Protein AF-A0AA37WNR5-F1 (afdb_monomer)

Structure (mmCIF, N/CA/C/O backbone):
data_AF-A0AA37WNR5-F1
#
_entry.id   AF-A0AA37WNR5-F1
#
loop_
_atom_site.group_PDB
_atom_site.id
_atom_site.type_symbol
_atom_site.label_atom_id
_atom_site.label_alt_id
_atom_site.label_comp_id
_atom_site.label_asym_id
_atom_site.label_entity_id
_atom_site.label_seq_id
_atom_site.pdbx_PDB_ins_code
_atom_site.Cartn_x
_atom_site.Cartn_y
_atom_site.Cartn_z
_atom_site.occupancy
_atom_site.B_iso_or_equiv
_atom_site.auth_seq_id
_atom_site.auth_comp_id
_atom_site.auth_asym_id
_atom_site.auth_atom_id
_atom_site.pdbx_PDB_model_num
ATOM 1 N N . MET A 1 1 ? -5.270 -17.030 7.883 1.00 49.75 1 MET A N 1
ATOM 2 C CA . MET A 1 1 ? -5.744 -15.639 8.044 1.00 49.75 1 MET A CA 1
ATOM 3 C C . MET A 1 1 ? -5.859 -15.057 6.642 1.00 49.75 1 MET A C 1
ATOM 5 O O . MET A 1 1 ? -4.855 -15.021 5.953 1.00 49.75 1 MET A O 1
ATOM 9 N N . ASN A 1 2 ? -7.065 -14.769 6.142 1.00 77.75 2 ASN A N 1
ATOM 10 C CA . ASN A 1 2 ? -7.216 -14.210 4.793 1.00 77.75 2 ASN A CA 1
ATOM 11 C C . ASN A 1 2 ? -6.832 -12.725 4.868 1.00 77.75 2 ASN A C 1
ATOM 13 O O . ASN A 1 2 ? -7.559 -11.963 5.503 1.00 77.75 2 ASN A O 1
ATOM 17 N N . TYR A 1 3 ? -5.685 -12.338 4.306 1.00 79.56 3 TYR A N 1
ATOM 18 C CA . TYR A 1 3 ? -5.166 -10.967 4.391 1.00 79.56 3 TYR A CA 1
ATOM 19 C C . TYR A 1 3 ? -6.186 -9.942 3.871 1.00 79.56 3 TYR A C 1
ATOM 21 O O . TYR A 1 3 ? -6.361 -8.896 4.484 1.00 79.56 3 TYR A O 1
ATOM 29 N N . LEU A 1 4 ? -6.991 -10.299 2.862 1.00 81.75 4 LEU A N 1
ATOM 30 C CA . LEU A 1 4 ? -8.088 -9.463 2.359 1.00 81.75 4 LEU A CA 1
ATOM 31 C C . LEU A 1 4 ? -9.137 -9.149 3.433 1.00 81.75 4 LEU A C 1
ATOM 33 O O . LEU A 1 4 ? -9.729 -8.075 3.431 1.00 81.75 4 LEU A O 1
ATOM 37 N N . LYS A 1 5 ? -9.382 -10.074 4.370 1.00 86.94 5 LYS A N 1
ATOM 38 C CA . LYS A 1 5 ? -10.294 -9.840 5.498 1.00 86.94 5 LYS A CA 1
ATOM 39 C C . LYS A 1 5 ? -9.685 -8.874 6.517 1.00 86.94 5 LYS A C 1
ATOM 41 O O . LYS A 1 5 ? -10.428 -8.108 7.119 1.00 86.94 5 LYS A O 1
ATOM 46 N N . ALA A 1 6 ? -8.367 -8.931 6.719 1.00 88.38 6 ALA A N 1
ATOM 47 C CA . ALA A 1 6 ? -7.664 -7.991 7.585 1.00 88.38 6 ALA A CA 1
ATOM 48 C C . ALA A 1 6 ? -7.680 -6.589 6.964 1.00 88.38 6 ALA A C 1
ATOM 50 O O . ALA A 1 6 ? -8.196 -5.678 7.594 1.00 88.38 6 ALA A O 1
ATOM 51 N N . LEU A 1 7 ? -7.259 -6.448 5.705 1.00 89.81 7 LEU A N 1
ATOM 52 C CA . LEU A 1 7 ? -7.259 -5.175 4.974 1.00 89.81 7 LEU A CA 1
ATOM 53 C C . LEU A 1 7 ? -8.644 -4.507 4.960 1.00 89.81 7 LEU A C 1
ATOM 55 O O . LEU A 1 7 ? -8.772 -3.346 5.339 1.00 89.81 7 LEU A O 1
ATOM 59 N N . ARG A 1 8 ? -9.707 -5.267 4.656 1.00 91.06 8 ARG A N 1
ATOM 60 C CA . ARG A 1 8 ? -11.085 -4.743 4.659 1.00 91.06 8 ARG A CA 1
ATOM 61 C C . ARG A 1 8 ? -11.568 -4.237 6.017 1.00 91.06 8 ARG A C 1
ATOM 63 O O . ARG A 1 8 ? -12.465 -3.409 6.047 1.00 91.06 8 ARG A O 1
ATOM 70 N N . LYS A 1 9 ? -11.032 -4.740 7.136 1.00 92.19 9 LYS A N 1
ATOM 71 C CA . LYS A 1 9 ? -11.396 -4.249 8.478 1.00 92.19 9 LYS A CA 1
ATOM 72 C C . LYS A 1 9 ? -10.897 -2.817 8.710 1.00 92.19 9 LYS A C 1
ATOM 74 O O . LYS A 1 9 ? -11.458 -2.114 9.540 1.00 92.19 9 LYS A O 1
ATOM 79 N N . HIS A 1 10 ? -9.855 -2.420 7.987 1.00 91.19 10 HIS A N 1
ATOM 80 C CA . HIS A 1 10 ? -9.240 -1.099 8.055 1.00 91.19 10 HIS A CA 1
ATOM 81 C C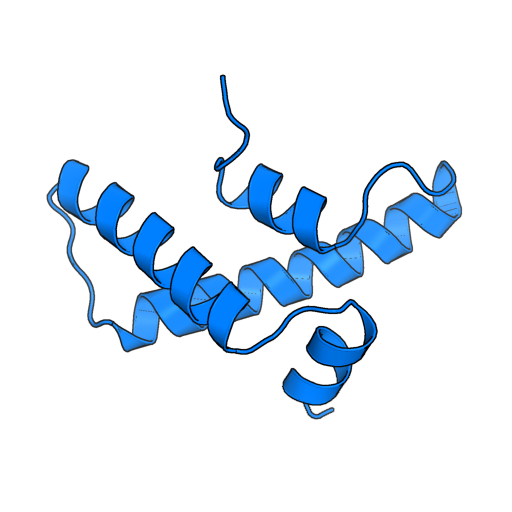 . HIS A 1 10 ? -9.543 -0.283 6.783 1.00 91.19 10 HIS A C 1
ATOM 83 O O . HIS A 1 10 ? -8.739 0.547 6.374 1.00 91.19 10 HIS A O 1
ATOM 89 N N . ASP A 1 11 ? -10.679 -0.566 6.129 1.00 92.38 11 ASP A N 1
ATOM 90 C CA . ASP A 1 11 ? -11.172 0.109 4.920 1.00 92.38 11 ASP A CA 1
ATOM 91 C C . ASP A 1 11 ? -10.210 0.107 3.717 1.00 92.38 11 ASP A C 1
ATOM 93 O O . ASP A 1 11 ? -10.378 0.891 2.782 1.00 92.38 11 ASP A O 1
ATOM 97 N N . ILE A 1 12 ? -9.236 -0.810 3.689 1.00 93.12 12 ILE A N 1
ATOM 98 C CA . ILE A 1 12 ? -8.358 -1.018 2.533 1.00 93.12 12 ILE A CA 1
ATOM 99 C C . ILE A 1 12 ? -9.015 -1.990 1.552 1.00 93.12 12 ILE A C 1
ATOM 101 O O . ILE A 1 12 ? -9.274 -3.162 1.852 1.00 93.12 12 ILE A O 1
ATOM 105 N N . THR A 1 13 ? -9.284 -1.480 0.355 1.00 93.75 13 THR A N 1
ATOM 106 C CA . THR A 1 13 ? -9.896 -2.191 -0.766 1.00 93.75 13 THR A CA 1
ATOM 107 C C . THR A 1 13 ? -8.842 -2.688 -1.756 1.00 93.75 13 THR A C 1
ATOM 109 O O . THR A 1 13 ? -7.679 -2.293 -1.716 1.00 93.75 13 THR A O 1
ATOM 112 N N . ASN A 1 14 ? -9.245 -3.555 -2.690 1.00 91.88 14 ASN A N 1
ATOM 113 C CA . ASN A 1 14 ? -8.358 -3.945 -3.790 1.00 91.88 14 ASN A CA 1
ATOM 114 C C . ASN A 1 14 ? -8.006 -2.757 -4.698 1.00 91.88 14 ASN A C 1
ATOM 116 O O . ASN A 1 14 ? 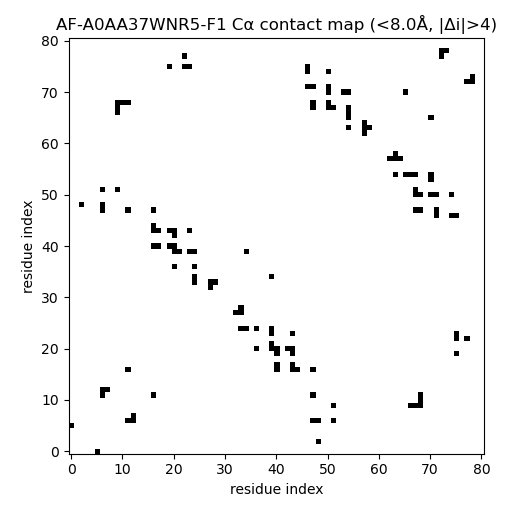-6.922 -2.755 -5.274 1.00 91.88 14 ASN A O 1
ATOM 120 N N . ASP A 1 15 ? -8.895 -1.769 -4.820 1.00 94.06 15 ASP A N 1
ATOM 121 C CA . ASP A 1 15 ? -8.640 -0.575 -5.626 1.00 94.06 15 ASP A CA 1
ATOM 122 C C . ASP A 1 15 ? -7.557 0.294 -4.979 1.00 94.06 15 ASP A C 1
ATOM 124 O O . ASP A 1 15 ? -6.664 0.757 -5.685 1.00 94.06 15 ASP A O 1
ATOM 128 N N . ASP A 1 16 ? -7.552 0.404 -3.643 1.00 93.31 16 ASP A N 1
ATOM 129 C CA . ASP A 1 16 ? -6.468 1.059 -2.898 1.00 93.31 16 ASP A CA 1
ATOM 130 C C . ASP A 1 16 ? -5.127 0.338 -3.143 1.00 93.31 16 ASP A C 1
ATOM 132 O O . ASP A 1 16 ? -4.142 0.962 -3.524 1.00 93.31 16 ASP A O 1
ATOM 136 N N . ILE A 1 17 ? -5.089 -0.997 -3.027 1.00 94.62 17 ILE A N 1
ATOM 137 C CA . ILE A 1 17 ? -3.868 -1.785 -3.289 1.00 94.62 17 ILE A CA 1
ATOM 138 C C . ILE A 1 17 ? -3.376 -1.612 -4.731 1.00 94.62 17 ILE A C 1
ATOM 140 O O . ILE A 1 17 ? -2.174 -1.481 -4.967 1.00 94.62 17 ILE A O 1
ATOM 144 N N . ASN A 1 18 ? -4.285 -1.604 -5.706 1.00 94.56 18 ASN A N 1
ATOM 145 C CA . ASN A 1 18 ? -3.930 -1.381 -7.104 1.00 94.56 18 ASN A CA 1
ATOM 146 C C . ASN A 1 18 ? -3.381 0.032 -7.327 1.00 94.56 18 ASN A C 1
ATOM 148 O O . ASN A 1 18 ? -2.405 0.193 -8.059 1.00 94.56 18 ASN A O 1
ATOM 152 N N . HIS A 1 19 ? -3.970 1.038 -6.682 1.00 94.06 19 HIS A N 1
ATOM 153 C CA . HIS A 1 19 ? -3.479 2.410 -6.713 1.00 94.06 19 HIS A CA 1
ATOM 154 C C . HIS A 1 19 ? -2.061 2.514 -6.126 1.00 94.06 19 HIS A C 1
ATOM 156 O O . HIS A 1 19 ? -1.148 3.004 -6.792 1.00 94.06 19 HIS A O 1
ATOM 162 N N . TYR A 1 20 ? -1.834 1.943 -4.943 1.00 94.50 20 TYR A N 1
ATOM 163 C CA . TYR A 1 20 ? -0.521 1.878 -4.297 1.00 94.50 20 TYR A CA 1
ATOM 164 C C . TYR A 1 20 ? 0.528 1.159 -5.156 1.00 94.50 20 TYR A C 1
ATOM 166 O O . TYR A 1 20 ? 1.647 1.647 -5.326 1.00 94.50 20 TYR A O 1
ATOM 174 N N . ALA A 1 21 ? 0.165 0.031 -5.770 1.00 94.75 21 ALA A N 1
ATOM 175 C CA . ALA A 1 21 ? 1.039 -0.689 -6.691 1.00 94.75 21 ALA A CA 1
ATOM 176 C C . ALA A 1 21 ? 1.412 0.162 -7.918 1.00 94.75 21 ALA A C 1
ATOM 178 O O . ALA A 1 21 ? 2.566 0.148 -8.351 1.00 94.75 21 ALA A O 1
ATOM 179 N N . GLN A 1 22 ? 0.466 0.935 -8.464 1.00 94.38 22 GLN A N 1
ATOM 180 C CA . GLN A 1 22 ? 0.740 1.857 -9.569 1.00 94.38 22 GLN A CA 1
ATOM 181 C C . GLN A 1 22 ? 1.697 2.979 -9.161 1.00 94.38 22 GLN A C 1
ATOM 183 O O . GLN A 1 22 ? 2.607 3.288 -9.928 1.00 94.38 22 GLN A O 1
ATOM 188 N N . LEU A 1 23 ? 1.546 3.554 -7.966 1.00 92.44 23 LEU A N 1
ATOM 189 C CA . LEU A 1 23 ? 2.469 4.572 -7.456 1.00 92.44 23 LEU A CA 1
ATOM 190 C C . LEU A 1 23 ? 3.893 4.023 -7.309 1.00 92.44 23 LEU A C 1
ATOM 192 O O . LEU A 1 23 ? 4.852 4.653 -7.759 1.00 92.44 23 LEU A O 1
ATOM 196 N N . LEU A 1 24 ? 4.036 2.825 -6.734 1.00 92.50 24 LEU A N 1
ATOM 197 C CA . LEU A 1 24 ? 5.329 2.145 -6.604 1.00 92.50 24 LEU A CA 1
ATOM 198 C C . LEU A 1 24 ? 5.967 1.881 -7.972 1.00 92.50 24 LEU A C 1
ATOM 200 O O . LEU A 1 24 ? 7.157 2.141 -8.160 1.00 92.50 24 LEU A O 1
ATOM 204 N N . LYS A 1 25 ? 5.169 1.427 -8.943 1.00 93.38 25 LYS A N 1
ATOM 205 C CA . LYS A 1 25 ? 5.617 1.216 -10.322 1.00 93.38 25 LYS A CA 1
ATOM 206 C C . LYS A 1 25 ? 6.093 2.512 -10.972 1.00 93.38 25 LYS A C 1
ATOM 208 O O . LYS A 1 25 ? 7.222 2.567 -11.445 1.00 93.38 25 LYS A O 1
ATOM 213 N N . GLN A 1 26 ? 5.291 3.577 -10.924 1.00 91.06 26 GLN A N 1
ATOM 214 C CA . GLN A 1 26 ? 5.654 4.883 -11.489 1.00 91.06 26 GLN A CA 1
ATOM 215 C C . GLN A 1 26 ? 6.956 5.436 -10.894 1.00 91.06 26 GLN A C 1
ATOM 217 O O . GLN A 1 26 ? 7.722 6.106 -11.586 1.00 91.06 26 GLN A O 1
ATOM 222 N N . ARG A 1 27 ? 7.224 5.171 -9.610 1.00 87.50 27 ARG A N 1
ATOM 223 C CA . ARG A 1 27 ? 8.482 5.558 -8.955 1.00 87.50 27 ARG A CA 1
ATOM 224 C C . ARG A 1 27 ? 9.658 4.717 -9.436 1.00 87.50 27 ARG A C 1
ATOM 226 O O . ARG A 1 27 ? 10.706 5.276 -9.739 1.00 87.50 27 ARG A O 1
ATOM 233 N N . ALA A 1 28 ? 9.485 3.403 -9.528 1.00 89.88 28 ALA A N 1
ATOM 234 C CA . ALA A 1 28 ? 10.518 2.501 -10.024 1.00 89.88 28 ALA A CA 1
ATOM 235 C C . ALA A 1 28 ? 10.874 2.796 -11.497 1.00 89.88 28 ALA A C 1
ATOM 237 O O . ALA A 1 28 ? 12.047 2.860 -11.860 1.00 89.88 28 ALA A O 1
ATOM 238 N N . ASP A 1 29 ? 9.878 3.127 -12.321 1.00 88.12 29 ASP A N 1
ATOM 239 C CA . ASP A 1 29 ? 10.096 3.514 -13.716 1.00 88.12 29 ASP A CA 1
ATOM 240 C C . ASP A 1 29 ? 10.972 4.782 -13.834 1.00 88.12 29 ASP A C 1
ATOM 242 O O . ASP A 1 29 ? 11.791 4.883 -14.749 1.00 88.12 29 ASP A O 1
ATOM 246 N N . LYS A 1 30 ? 10.895 5.724 -12.876 1.00 87.44 30 LYS A N 1
ATOM 247 C CA . LYS A 1 30 ? 11.783 6.907 -12.826 1.00 87.44 30 LYS A CA 1
ATOM 248 C C . LYS A 1 30 ? 13.240 6.563 -12.508 1.00 87.44 30 LYS A C 1
ATOM 250 O O . LYS A 1 30 ? 14.127 7.332 -12.868 1.00 87.44 30 LYS A O 1
ATOM 255 N N . THR A 1 31 ? 13.502 5.448 -11.827 1.00 85.62 31 THR A N 1
ATOM 256 C CA . THR A 1 31 ? 14.864 5.012 -11.473 1.00 85.62 31 THR A CA 1
ATOM 257 C C . THR A 1 31 ? 15.474 4.074 -12.516 1.00 85.62 31 THR A C 1
ATOM 259 O O . THR A 1 31 ? 16.637 3.696 -12.389 1.00 85.62 31 THR A O 1
ATOM 262 N N . GLY A 1 32 ? 14.717 3.725 -13.565 1.00 84.88 32 GLY A N 1
ATOM 263 C CA . GLY A 1 32 ? 15.150 2.820 -14.631 1.00 84.88 32 GLY A CA 1
ATOM 264 C C . GLY A 1 32 ? 15.039 1.335 -14.277 1.00 84.88 32 GLY A C 1
ATOM 265 O O . GLY A 1 32 ? 15.474 0.495 -15.064 1.00 84.88 32 GLY A O 1
ATOM 266 N N . TYR A 1 33 ? 14.448 0.999 -13.126 1.00 79.12 33 TYR A N 1
ATOM 267 C CA . TYR A 1 33 ? 14.200 -0.378 -12.705 1.00 79.12 33 TYR A CA 1
ATOM 268 C C . TYR A 1 33 ? 12.716 -0.705 -12.854 1.00 79.12 33 TYR A C 1
ATOM 270 O O . TYR A 1 33 ? 11.876 -0.117 -12.182 1.00 79.12 33 TYR A O 1
ATOM 278 N N . SER A 1 34 ? 12.390 -1.677 -13.705 1.00 84.62 34 SER A N 1
ATOM 279 C CA . SER A 1 34 ? 11.013 -2.136 -13.892 1.00 84.62 34 SER A CA 1
ATOM 280 C C . SER A 1 34 ? 10.891 -3.612 -13.523 1.00 84.62 34 SER A C 1
ATOM 282 O O . SER A 1 34 ? 11.708 -4.443 -13.927 1.00 84.62 34 SER A O 1
ATOM 284 N N . HIS A 1 35 ? 9.871 -3.932 -12.735 1.00 90.44 35 HIS A N 1
ATOM 285 C CA . HIS A 1 35 ? 9.524 -5.288 -12.325 1.00 90.44 35 HIS A CA 1
ATOM 286 C C . HIS A 1 35 ? 8.156 -5.689 -12.901 1.00 90.44 35 HIS A C 1
ATOM 288 O O . HIS A 1 35 ? 7.386 -4.833 -13.336 1.00 90.44 35 HIS A O 1
ATOM 294 N N . PRO A 1 36 ? 7.810 -6.988 -12.921 1.00 92.88 36 PRO A N 1
ATOM 295 C CA . PRO A 1 36 ? 6.459 -7.416 -13.273 1.00 92.88 36 PRO A CA 1
ATOM 296 C C . PRO A 1 36 ? 5.401 -6.808 -12.341 1.00 92.88 36 PRO A C 1
ATOM 298 O O . PRO A 1 36 ? 5.635 -6.689 -11.139 1.00 92.88 36 PRO A O 1
ATOM 301 N N . ASP A 1 37 ? 4.203 -6.526 -12.860 1.00 90.12 37 ASP A N 1
ATOM 302 C CA . ASP A 1 37 ? 3.107 -5.902 -12.092 1.00 90.12 37 ASP A CA 1
ATOM 303 C C . ASP A 1 37 ? 2.763 -6.655 -10.792 1.00 90.12 37 ASP A C 1
ATOM 305 O O . ASP A 1 37 ? 2.470 -6.043 -9.764 1.00 90.12 37 ASP A O 1
ATOM 309 N N . GLY A 1 38 ? 2.871 -7.989 -10.803 1.00 92.75 38 GLY A N 1
ATOM 310 C CA . GLY A 1 38 ? 2.639 -8.822 -9.619 1.00 92.75 38 GLY A CA 1
ATOM 311 C C . GLY A 1 38 ? 3.609 -8.553 -8.460 1.00 92.75 38 GLY A C 1
ATOM 312 O O . GLY A 1 38 ? 3.237 -8.751 -7.303 1.00 92.75 38 GLY A O 1
ATOM 313 N N . VAL A 1 39 ? 4.819 -8.055 -8.742 1.00 94.44 39 VAL A N 1
ATOM 314 C CA . VAL A 1 39 ? 5.787 -7.655 -7.709 1.00 94.44 39 VAL A CA 1
ATOM 315 C C . VAL A 1 39 ? 5.289 -6.406 -6.989 1.00 94.44 39 VAL A C 1
ATOM 317 O O . VAL A 1 39 ? 5.212 -6.407 -5.765 1.00 94.44 39 VAL A O 1
ATOM 320 N N . TYR A 1 40 ? 4.866 -5.374 -7.723 1.00 94.88 40 TYR A N 1
ATOM 321 C CA . TYR A 1 40 ? 4.351 -4.140 -7.119 1.00 94.88 40 TYR A CA 1
ATOM 322 C C . TYR A 1 40 ? 3.059 -4.365 -6.334 1.00 94.88 40 TYR A C 1
ATOM 324 O O . TYR A 1 40 ? 2.890 -3.784 -5.266 1.00 94.88 40 TYR A O 1
ATOM 332 N N . HIS A 1 41 ? 2.173 -5.243 -6.817 1.00 94.69 41 HIS A N 1
ATOM 333 C CA . HIS A 1 41 ? 0.967 -5.615 -6.076 1.00 94.69 41 HIS A CA 1
ATOM 334 C C . HIS A 1 41 ? 1.307 -6.327 -4.760 1.00 94.69 41 HIS A C 1
ATOM 336 O O . HIS A 1 41 ? 0.743 -5.996 -3.722 1.00 94.69 41 HIS A O 1
ATOM 342 N N . THR A 1 42 ? 2.259 -7.265 -4.783 1.00 95.00 42 THR A N 1
ATOM 343 C CA . THR A 1 42 ? 2.727 -7.950 -3.565 1.00 95.00 42 THR A CA 1
ATOM 344 C C . THR A 1 42 ? 3.324 -6.960 -2.568 1.00 95.00 42 THR A C 1
ATOM 346 O O . THR A 1 42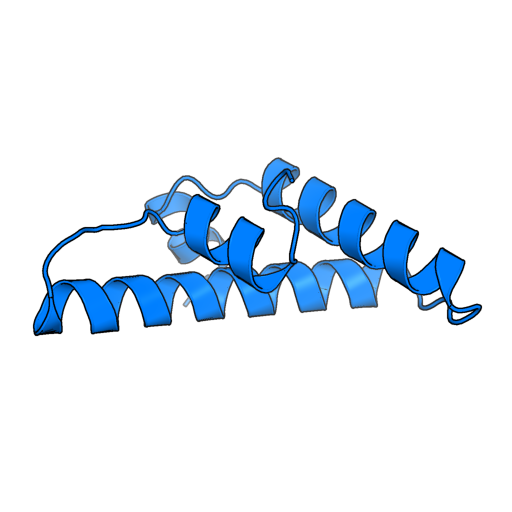 ? 2.929 -6.957 -1.407 1.00 95.00 42 THR A O 1
ATOM 349 N N . ILE A 1 43 ? 4.196 -6.057 -3.030 1.00 94.56 43 ILE A N 1
ATOM 350 C CA . ILE A 1 43 ? 4.795 -5.021 -2.178 1.00 94.56 43 ILE A CA 1
ATOM 351 C C . ILE A 1 43 ? 3.711 -4.117 -1.574 1.00 94.56 43 ILE A C 1
ATOM 353 O O . ILE A 1 43 ? 3.754 -3.830 -0.382 1.00 94.56 43 ILE A O 1
ATOM 357 N N . ALA A 1 44 ? 2.717 -3.696 -2.361 1.00 94.94 44 ALA A N 1
ATOM 358 C CA . ALA A 1 44 ? 1.613 -2.877 -1.863 1.00 94.94 44 ALA A CA 1
ATOM 359 C C . ALA A 1 44 ? 0.802 -3.594 -0.768 1.00 94.94 44 ALA A C 1
ATOM 361 O O . ALA A 1 44 ? 0.436 -2.974 0.230 1.00 94.94 44 ALA A O 1
ATOM 362 N N . VAL A 1 45 ? 0.557 -4.902 -0.916 1.00 95.06 45 VAL A N 1
ATOM 363 C CA . VAL A 1 45 ? -0.097 -5.720 0.120 1.00 95.06 45 VAL A CA 1
ATOM 364 C C . VAL A 1 45 ? 0.763 -5.811 1.380 1.00 95.06 45 VAL A C 1
ATOM 366 O O . VAL A 1 45 ? 0.239 -5.606 2.474 1.00 95.06 45 VAL A O 1
ATOM 369 N N . ASP A 1 46 ? 2.061 -6.081 1.248 1.00 95.56 46 ASP A N 1
ATOM 370 C CA . ASP A 1 46 ? 2.972 -6.202 2.392 1.00 95.56 46 ASP A CA 1
ATOM 371 C C . ASP A 1 46 ? 3.097 -4.882 3.165 1.00 95.56 46 ASP A C 1
ATOM 373 O O . ASP A 1 46 ? 3.065 -4.876 4.399 1.00 95.56 46 ASP A O 1
ATOM 377 N N . ILE A 1 47 ? 3.157 -3.749 2.458 1.00 95.31 47 ILE A N 1
ATOM 378 C CA . ILE A 1 47 ? 3.141 -2.415 3.072 1.00 95.31 47 ILE A CA 1
ATOM 379 C C . ILE A 1 47 ? 1.822 -2.182 3.813 1.00 95.31 47 ILE A C 1
ATOM 381 O O . ILE A 1 47 ? 1.838 -1.751 4.965 1.00 95.31 47 ILE A O 1
ATOM 385 N N . ALA A 1 48 ? 0.680 -2.505 3.199 1.00 95.06 48 ALA A N 1
ATOM 386 C CA . ALA A 1 48 ? -0.625 -2.337 3.834 1.00 95.06 48 ALA A CA 1
ATOM 387 C C . ALA A 1 48 ? -0.795 -3.203 5.090 1.00 95.06 48 ALA A C 1
ATOM 389 O O . ALA A 1 48 ? -1.368 -2.756 6.082 1.00 95.06 48 ALA A O 1
ATOM 390 N N . LEU A 1 49 ? -0.264 -4.426 5.084 1.00 94.69 49 LEU A N 1
ATOM 391 C CA . LEU A 1 49 ? -0.242 -5.277 6.272 1.00 94.69 49 LEU A CA 1
ATOM 392 C C . LEU A 1 49 ? 0.688 -4.720 7.355 1.00 94.69 49 LEU A C 1
ATOM 394 O O . LEU A 1 49 ? 0.301 -4.692 8.520 1.00 94.69 49 LEU A O 1
ATOM 398 N N . SER A 1 50 ? 1.857 -4.206 6.972 1.00 93.88 50 SER A N 1
ATOM 399 C CA . SER A 1 50 ? 2.793 -3.567 7.905 1.00 93.88 50 SER A CA 1
ATOM 400 C C . SER A 1 50 ? 2.182 -2.320 8.556 1.00 93.88 50 SER A C 1
ATOM 402 O O . SER A 1 50 ? 2.319 -2.117 9.758 1.00 93.88 50 SER A O 1
ATOM 404 N N . ALA A 1 51 ? 1.431 -1.521 7.793 1.00 94.00 51 ALA A N 1
ATOM 405 C CA . ALA A 1 51 ? 0.706 -0.356 8.298 1.00 94.00 51 ALA A CA 1
ATOM 406 C C . ALA A 1 51 ? -0.358 -0.720 9.349 1.00 94.00 51 ALA A C 1
ATOM 408 O O . ALA A 1 51 ? -0.549 0.019 10.314 1.00 94.00 51 ALA A O 1
ATOM 409 N N . ILE A 1 52 ? -1.026 -1.872 9.205 1.00 92.75 52 ILE A N 1
ATOM 410 C CA . ILE A 1 52 ? -1.961 -2.380 10.222 1.00 92.75 52 ILE A CA 1
ATOM 411 C C . ILE A 1 52 ? -1.221 -2.678 11.529 1.00 92.75 52 ILE A C 1
ATOM 413 O O . ILE A 1 52 ? -1.749 -2.427 12.612 1.00 92.75 52 ILE A O 1
ATOM 417 N N . ASP A 1 53 ? -0.026 -3.255 11.448 1.00 91.94 53 ASP A N 1
ATOM 418 C CA . ASP A 1 53 ? 0.747 -3.583 12.641 1.00 91.94 53 ASP A CA 1
ATOM 419 C C . ASP A 1 53 ? 1.290 -2.315 13.322 1.00 91.94 53 ASP A C 1
ATOM 421 O O . ASP A 1 53 ? 1.168 -2.196 14.541 1.00 91.94 53 ASP A O 1
ATOM 425 N N . ILE A 1 54 ? 1.713 -1.308 12.550 1.00 90.44 54 ILE A N 1
ATOM 426 C CA . ILE A 1 54 ? 2.090 0.018 13.073 1.00 90.44 54 ILE A CA 1
ATOM 427 C C . ILE A 1 54 ? 0.907 0.714 13.764 1.00 90.44 54 ILE A C 1
ATOM 429 O O . ILE A 1 54 ? 1.073 1.252 14.859 1.00 90.44 54 ILE A O 1
ATOM 433 N N . GLU A 1 55 ? -0.294 0.701 13.167 1.00 90.00 55 GLU A N 1
ATOM 434 C CA . GLU A 1 55 ? -1.498 1.277 13.793 1.00 90.00 55 GLU A CA 1
ATOM 435 C C . GLU A 1 55 ? -1.759 0.624 15.158 1.00 90.00 55 GLU A C 1
ATOM 437 O O . GLU A 1 55 ? -1.969 1.322 16.149 1.00 90.00 55 GLU A O 1
ATOM 442 N N . LYS A 1 56 ? -1.692 -0.712 15.244 1.00 87.75 56 LYS A N 1
ATOM 443 C CA . LYS A 1 56 ? -1.903 -1.432 16.511 1.00 87.75 56 LYS A CA 1
ATOM 444 C C . LYS A 1 56 ? -0.860 -1.082 17.566 1.00 87.75 56 LYS A C 1
ATOM 446 O O . LYS A 1 56 ? -1.215 -0.974 18.738 1.00 87.75 56 LYS A O 1
ATOM 451 N N . GLU A 1 57 ? 0.408 -0.967 17.179 1.00 86.19 57 GLU A N 1
ATOM 452 C CA . GLU A 1 57 ? 1.492 -0.617 18.101 1.00 86.19 57 GLU A CA 1
ATOM 453 C C . GLU A 1 57 ? 1.333 0.817 18.622 1.00 86.19 57 GLU A C 1
ATOM 455 O O . GLU A 1 57 ? 1.436 1.047 19.830 1.00 86.19 57 GLU A O 1
ATOM 460 N N . ASN A 1 58 ? 0.987 1.766 17.748 1.00 84.62 58 ASN A N 1
ATOM 461 C CA . ASN A 1 58 ? 0.745 3.155 18.138 1.00 84.62 58 ASN A CA 1
ATOM 462 C C . ASN A 1 58 ? -0.513 3.327 18.994 1.00 84.62 58 ASN A C 1
ATOM 464 O O . ASN A 1 58 ? -0.476 4.063 19.983 1.00 84.62 58 ASN A O 1
ATOM 468 N N . ASP A 1 59 ? -1.597 2.614 18.684 1.00 81.81 59 ASP A N 1
ATOM 469 C CA . ASP A 1 59 ? -2.824 2.629 19.488 1.00 81.81 59 ASP A CA 1
ATOM 470 C C . ASP A 1 59 ? -2.563 2.195 20.937 1.00 81.81 59 ASP A C 1
ATOM 472 O O . ASP A 1 59 ? -3.199 2.704 21.860 1.00 81.81 59 ASP A O 1
ATOM 476 N N . GLN A 1 60 ? -1.608 1.285 21.152 1.00 78.75 60 GLN A N 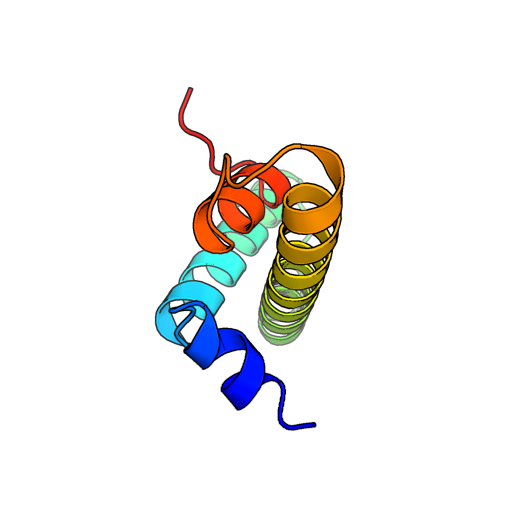1
ATOM 477 C CA . GLN A 1 60 ? -1.240 0.801 22.484 1.00 78.75 60 GLN A CA 1
ATOM 478 C C . GLN A 1 60 ? -0.326 1.758 23.260 1.00 78.75 60 GLN A C 1
ATOM 480 O O . GLN A 1 60 ? -0.320 1.703 24.490 1.00 78.75 60 GLN A O 1
ATOM 485 N 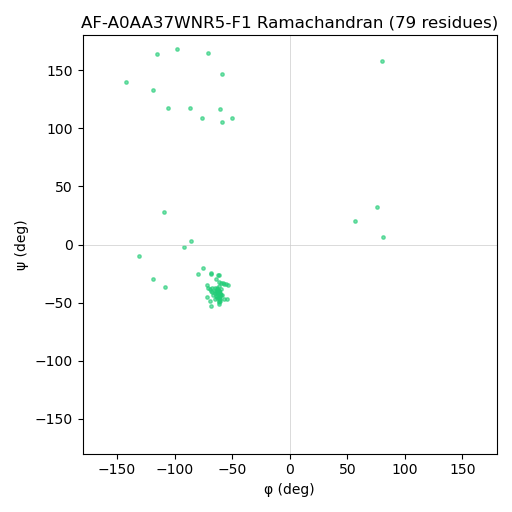N . GLN A 1 61 ? 0.448 2.610 22.580 1.00 74.19 61 GLN A N 1
ATOM 486 C CA . GLN A 1 61 ? 1.486 3.433 23.215 1.00 74.19 61 GLN A CA 1
ATOM 487 C C . GLN A 1 61 ? 1.143 4.926 23.299 1.00 74.19 61 GLN A C 1
ATOM 489 O O . GLN A 1 61 ? 1.502 5.575 24.279 1.00 74.19 61 GLN A O 1
ATOM 494 N N . LEU A 1 62 ? 0.476 5.483 22.284 1.00 66.94 62 LEU A N 1
ATOM 495 C CA . LEU A 1 62 ? 0.368 6.935 22.079 1.00 66.94 62 LEU A CA 1
ATOM 496 C C . LEU A 1 62 ? -1.070 7.423 21.831 1.00 66.94 62 LEU A C 1
ATOM 498 O O . LEU A 1 62 ? -1.320 8.627 21.864 1.00 66.94 62 LEU A O 1
ATOM 502 N N . GLY A 1 63 ? -2.021 6.505 21.628 1.00 64.75 63 GLY A N 1
ATOM 503 C CA . GLY A 1 63 ? -3.382 6.827 21.194 1.00 64.75 63 GLY A CA 1
ATOM 504 C C . GLY A 1 63 ? -3.472 7.081 19.682 1.00 64.75 63 GLY A C 1
ATOM 505 O O . GLY A 1 63 ? -2.476 7.377 19.019 1.00 64.75 63 GLY A O 1
ATOM 506 N N . ARG A 1 64 ? -4.681 6.939 19.118 1.00 66.31 64 ARG A N 1
ATOM 507 C CA . ARG A 1 64 ? -4.921 7.039 17.666 1.00 66.31 64 ARG A CA 1
ATOM 508 C C . ARG A 1 64 ? -4.527 8.404 17.116 1.00 66.31 64 ARG A C 1
ATOM 510 O O . ARG A 1 64 ? -5.159 9.402 17.449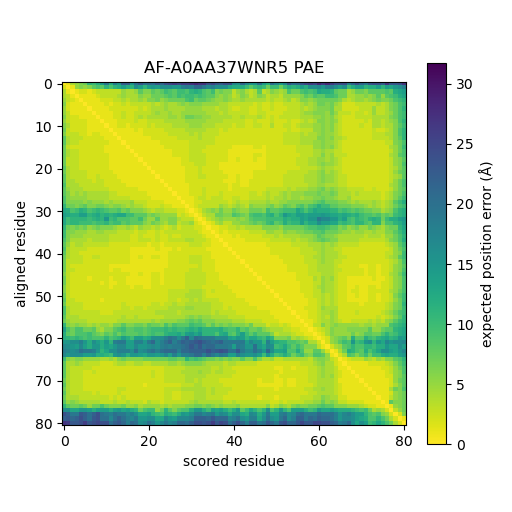 1.00 66.31 64 ARG A O 1
ATOM 517 N N . THR A 1 65 ? -3.539 8.421 16.226 1.00 71.50 65 THR A N 1
ATOM 518 C CA . THR A 1 65 ? -3.120 9.626 15.487 1.00 71.50 65 THR A CA 1
ATOM 519 C C . THR A 1 65 ? -3.265 9.483 13.976 1.00 71.50 65 THR A C 1
ATOM 521 O O . THR A 1 65 ? -3.538 10.482 13.326 1.00 71.50 65 THR A O 1
ATOM 524 N N . HIS A 1 66 ? -3.139 8.267 13.435 1.00 84.50 66 HIS A N 1
ATOM 525 C CA . HIS A 1 66 ? -3.229 7.989 12.000 1.00 84.50 66 HIS A CA 1
ATOM 526 C C . HIS A 1 66 ? -3.950 6.657 11.756 1.00 84.50 66 HIS A C 1
ATOM 528 O O . HIS A 1 66 ? -3.732 5.677 12.470 1.00 84.50 66 HIS A O 1
ATOM 534 N N . THR A 1 67 ? -4.801 6.632 10.740 1.00 89.88 67 THR A N 1
ATOM 535 C CA . THR A 1 67 ? -5.440 5.452 10.160 1.00 89.88 67 THR A CA 1
ATOM 536 C C . THR A 1 67 ? -4.429 4.604 9.387 1.00 89.88 67 THR A C 1
ATOM 538 O O . THR A 1 67 ? -3.346 5.056 9.017 1.00 89.88 67 THR A O 1
ATOM 541 N N . VAL A 1 68 ? -4.792 3.356 9.083 1.00 91.06 68 VAL A N 1
ATOM 542 C CA . VAL A 1 68 ? -3.941 2.471 8.270 1.00 91.06 68 VAL A CA 1
ATOM 543 C C . VAL A 1 68 ? -3.677 3.054 6.881 1.00 91.06 68 VAL A C 1
ATOM 545 O O . VAL A 1 68 ? -2.559 2.935 6.395 1.00 91.06 68 VAL A O 1
ATOM 548 N N . LYS A 1 69 ? -4.662 3.709 6.248 1.00 91.94 69 LYS A N 1
ATOM 549 C CA . LYS A 1 69 ? -4.462 4.342 4.932 1.00 91.94 69 LYS A CA 1
ATOM 550 C C . LYS A 1 69 ? -3.401 5.435 4.985 1.00 91.94 69 LYS A C 1
ATOM 552 O O . LYS A 1 69 ? -2.487 5.415 4.171 1.00 91.94 69 LYS A O 1
ATOM 557 N N . GLU A 1 70 ? -3.466 6.300 5.994 1.00 90.94 70 GLU A N 1
ATOM 558 C CA . GLU A 1 70 ? -2.466 7.355 6.200 1.00 90.94 70 GLU A CA 1
ATOM 559 C C . GLU A 1 70 ? -1.071 6.756 6.439 1.00 90.94 70 GLU A C 1
ATOM 56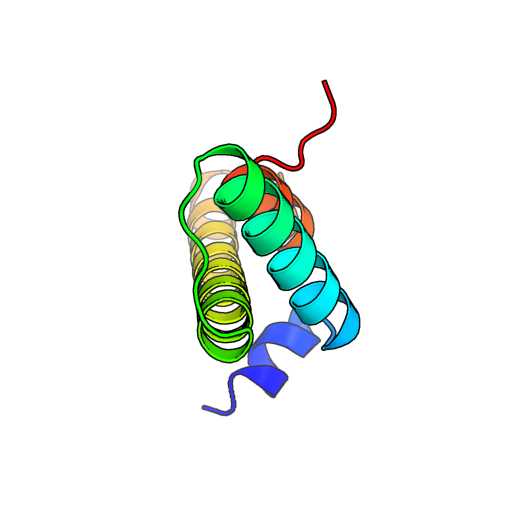1 O O . GLU A 1 70 ? -0.090 7.225 5.870 1.0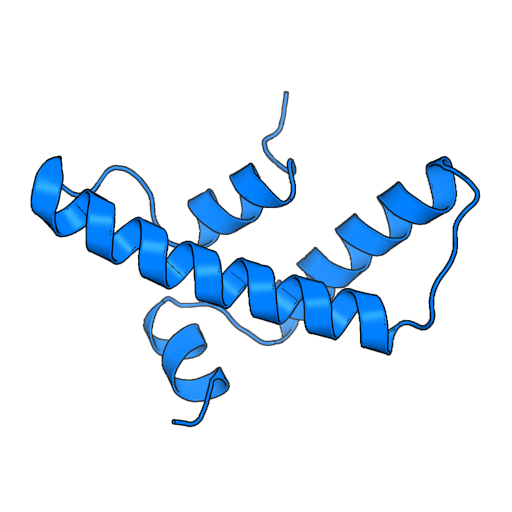0 90.94 70 GLU A O 1
ATOM 566 N N . TRP A 1 71 ? -0.964 5.658 7.198 1.00 92.44 71 TRP A N 1
ATOM 567 C CA . TRP A 1 71 ? 0.307 4.937 7.341 1.00 92.44 71 TRP A CA 1
ATOM 568 C C . TRP A 1 71 ? 0.830 4.378 6.018 1.00 92.44 71 TRP A C 1
ATOM 570 O O . TRP A 1 71 ? 2.027 4.468 5.754 1.00 92.44 71 TRP A O 1
ATOM 580 N N . VAL A 1 72 ? -0.037 3.812 5.177 1.00 92.69 72 VAL A N 1
ATOM 581 C CA . VAL A 1 72 ? 0.365 3.318 3.854 1.00 92.69 72 VAL A CA 1
ATOM 582 C C . VAL A 1 72 ? 0.854 4.459 2.969 1.00 92.69 72 VAL A C 1
ATOM 584 O O . VAL A 1 72 ? 1.904 4.328 2.344 1.00 92.69 72 VAL A O 1
ATOM 587 N N . GLU A 1 73 ? 0.147 5.585 2.951 1.00 90.50 73 GLU A N 1
ATOM 588 C CA . GLU A 1 73 ? 0.539 6.778 2.197 1.00 90.50 73 GLU A CA 1
ATOM 589 C C . GLU A 1 73 ? 1.896 7.316 2.668 1.00 90.50 73 GLU A C 1
ATOM 591 O O . GLU A 1 73 ? 2.764 7.584 1.838 1.00 90.50 73 GLU A O 1
ATOM 596 N N . ILE A 1 74 ? 2.146 7.368 3.980 1.00 89.88 74 ILE A N 1
ATOM 597 C CA . ILE A 1 74 ? 3.454 7.740 4.545 1.00 89.88 74 ILE A CA 1
ATOM 598 C C . ILE A 1 74 ? 4.549 6.758 4.101 1.00 89.88 74 ILE A C 1
ATOM 600 O O . ILE A 1 74 ? 5.608 7.182 3.640 1.00 89.88 74 ILE A O 1
ATOM 604 N N . LEU A 1 75 ? 4.312 5.447 4.214 1.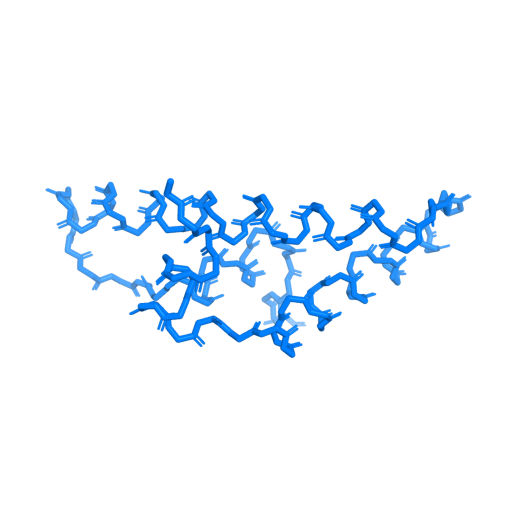00 90.44 75 LEU A N 1
ATOM 605 C CA . LEU A 1 75 ? 5.309 4.414 3.896 1.00 90.44 75 LEU A CA 1
ATOM 606 C C . LEU A 1 75 ? 5.644 4.351 2.405 1.00 90.44 75 LEU A C 1
ATOM 608 O O . LEU A 1 75 ? 6.793 4.121 2.031 1.00 90.44 75 LEU A O 1
ATOM 612 N N . ILE A 1 76 ? 4.647 4.553 1.546 1.00 89.31 76 ILE A N 1
ATOM 613 C CA . ILE A 1 76 ? 4.844 4.637 0.097 1.00 89.31 76 ILE A CA 1
ATOM 614 C C . ILE A 1 76 ? 5.461 5.988 -0.274 1.00 89.31 76 ILE A C 1
ATOM 616 O O . ILE A 1 76 ? 6.088 6.095 -1.329 1.00 89.31 76 ILE A O 1
ATOM 620 N N . GLY A 1 77 ? 5.343 6.988 0.604 1.00 81.88 77 GLY A N 1
ATOM 621 C CA . GLY A 1 77 ? 5.795 8.360 0.416 1.00 81.88 77 GLY A CA 1
ATOM 622 C C . GLY A 1 77 ? 4.875 9.145 -0.513 1.00 81.88 77 GLY A C 1
ATOM 623 O O . GLY A 1 77 ? 5.374 9.934 -1.312 1.00 81.88 77 GLY A O 1
ATOM 624 N N . ASP A 1 78 ? 3.575 8.846 -0.503 1.00 73.25 78 ASP A N 1
ATOM 625 C CA . ASP A 1 78 ? 2.504 9.549 -1.226 1.00 73.25 78 ASP A CA 1
ATOM 626 C C . ASP A 1 78 ? 1.953 10.759 -0.456 1.00 73.25 78 ASP A C 1
ATOM 628 O O . ASP A 1 78 ? 1.039 11.438 -0.912 1.00 73.25 78 ASP A O 1
ATOM 632 N N . SER A 1 79 ? 2.536 11.065 0.706 1.00 52.91 79 SER A N 1
ATOM 633 C CA . SER A 1 79 ? 2.270 12.299 1.433 1.00 52.91 79 SER A CA 1
ATOM 634 C C . SER A 1 79 ? 2.608 13.497 0.543 1.00 52.91 79 SER A C 1
ATOM 636 O O . SER A 1 79 ? 3.781 13.786 0.303 1.00 52.91 79 SER A O 1
ATOM 638 N N . THR A 1 80 ? 1.568 14.155 0.034 1.00 47.03 80 THR A N 1
ATOM 639 C CA . THR A 1 80 ? 1.627 15.431 -0.680 1.00 47.03 80 THR A CA 1
ATOM 640 C C . THR A 1 80 ? 2.437 16.453 0.117 1.00 47.03 80 THR A C 1
ATOM 642 O O . THR A 1 80 ? 1.957 16.953 1.136 1.00 47.03 80 THR A O 1
ATOM 645 N N . GLU A 1 81 ? 3.636 16.767 -0.374 1.00 40.03 81 GLU A N 1
ATOM 646 C CA . GLU A 1 81 ? 4.259 18.093 -0.267 1.00 40.03 81 GLU A CA 1
ATOM 647 C C . GLU A 1 81 ? 4.081 18.842 -1.592 1.00 40.03 81 GLU A C 1
ATOM 649 O O . GLU A 1 81 ? 4.224 18.201 -2.663 1.00 40.03 81 GLU A O 1
#

Solvent-accessible surface area (backbone atoms only — not comparable to full-atom values): 4648 Å² total; per-residue (Å²): 131,65,62,69,62,56,38,48,75,61,75,45,47,72,66,54,36,50,50,48,15,48,54,53,45,60,54,31,55,76,72,74,50,81,77,62,71,71,56,34,41,50,50,30,49,54,45,48,55,50,19,48,53,50,37,56,54,38,48,74,75,73,48,87,83,62,54,42,62,56,41,32,32,55,74,75,61,66,64,84,125

Organism: NCBI:txid1444977

Secondary structure (DSSP, 8-state):
--HHHHHHHTT--HHHHHHHHHHHHHHHHHHT----HHHHHHHHHHHHHHHHHHHHHHHHHT-----HHHHHHHHHT----

Sequence (81 aa):
MNYLKALRKHDITNDDINHYAQLLKQRADKTGYSHPDGVYHTIAVDIALSAIDIEKENDQQLGRTHTVKEWVEILIGDSTE

Mean predicted aligned error: 5.11 Å

Foldseek 3Di:
DPLCVVCVVLVHDLVNLLVQLVLLQVVCVVVVHHDPSVVSSVVSSVQLVVLSVVQVVCCVPPNDDDGSSRSSCVVSVVPDD

Radius of gyration: 13.23 Å; Cα contacts (8 Å, |Δi|>4): 70; chains: 1; bounding box: 26×34×38 Å

pLDDT: mean 86.73, std 11.4, range [40.03, 95.56]